Protein AF-A0A0C2FXE5-F1 (afdb_monomer)

Sequence (64 aa):
MSSAEQLAAEYEQDGGPEITGSSGKRTKAERVEHKHSNPGNDTRKVVQIAQNGEAKRREQALGK

Radius of gyration: 19.26 Å; Cα contacts (8 Å, |Δi|>4): 5; chains: 1; bounding box: 38×35×38 Å

Mean predicted aligned error: 16.14 Å

Organism: NCBI:txid51022

pLDDT: mean 72.98, std 8.32, range [50.69, 87.44]

InterPro domains:
  IPR018792 Nuclear protein 1-like [PF10195] (5-57)

Structure (mmCIF, N/CA/C/O backbone):
data_AF-A0A0C2FXE5-F1
#
_entry.id   AF-A0A0C2FXE5-F1
#
loop_
_atom_site.group_PDB
_atom_site.id
_atom_site.type_symbol
_atom_site.label_atom_id
_atom_site.label_alt_id
_atom_site.label_comp_id
_atom_site.label_asym_id
_atom_site.label_entity_id
_atom_site.label_seq_id
_atom_site.pdbx_PDB_ins_code
_atom_site.Cartn_x
_atom_site.Cartn_y
_atom_site.Cartn_z
_atom_site.occupancy
_atom_site.B_iso_or_equiv
_atom_site.auth_seq_id
_atom_site.auth_comp_id
_atom_site.auth_asym_id
_atom_site.auth_atom_id
_atom_site.pdbx_PDB_model_num
ATOM 1 N N . MET A 1 1 ? 15.178 8.566 2.578 1.00 50.69 1 MET A N 1
ATOM 2 C CA . MET A 1 1 ? 13.757 8.654 2.184 1.00 50.69 1 MET A CA 1
ATOM 3 C C . MET A 1 1 ? 13.640 9.878 1.295 1.00 50.69 1 MET A C 1
ATOM 5 O O . MET A 1 1 ? 14.011 10.942 1.768 1.00 50.69 1 MET A O 1
ATOM 9 N N . SER A 1 2 ? 13.269 9.716 0.023 1.00 68.88 2 SER A N 1
ATOM 10 C CA . SER A 1 2 ? 13.114 10.844 -0.913 1.00 68.88 2 SER A CA 1
ATOM 11 C C . SER A 1 2 ? 11.835 11.628 -0.592 1.00 68.88 2 SER A C 1
ATOM 13 O O . SER A 1 2 ? 10.840 11.018 -0.184 1.00 68.88 2 SER A O 1
ATOM 15 N N . SER A 1 3 ? 11.877 12.958 -0.721 1.00 81.12 3 SER A N 1
ATOM 16 C CA . SER A 1 3 ? 10.703 13.834 -0.592 1.00 81.12 3 SER A CA 1
ATOM 17 C C . SER A 1 3 ? 9.815 13.728 -1.837 1.00 81.12 3 SER A C 1
ATOM 19 O O . SER A 1 3 ? 10.305 13.511 -2.944 1.00 81.12 3 SER A O 1
ATOM 21 N N . ALA A 1 4 ? 8.505 13.932 -1.676 1.00 77.88 4 ALA A N 1
ATOM 22 C CA . ALA A 1 4 ? 7.558 13.961 -2.793 1.00 77.88 4 ALA A CA 1
ATOM 23 C C . ALA A 1 4 ? 7.938 15.007 -3.860 1.00 77.88 4 ALA A C 1
ATOM 25 O O . ALA A 1 4 ? 7.752 14.770 -5.049 1.00 77.88 4 ALA A O 1
ATOM 26 N N . GLU A 1 5 ? 8.525 16.130 -3.442 1.00 77.94 5 GLU A N 1
ATOM 27 C CA . GLU A 1 5 ? 8.987 17.196 -4.342 1.00 77.94 5 GLU A CA 1
ATOM 28 C C . GLU A 1 5 ? 10.192 16.763 -5.185 1.00 77.94 5 GLU A C 1
ATOM 30 O O . GLU A 1 5 ? 10.289 17.118 -6.355 1.00 77.94 5 GLU A O 1
ATOM 35 N N . GLN A 1 6 ? 11.090 15.951 -4.618 1.00 81.06 6 GLN A N 1
ATOM 36 C CA . GLN A 1 6 ? 12.256 15.438 -5.341 1.00 81.06 6 GLN A CA 1
ATOM 37 C C . GLN A 1 6 ? 11.832 14.444 -6.427 1.00 81.06 6 GLN A C 1
ATOM 39 O O . GLN A 1 6 ? 12.320 14.513 -7.549 1.00 81.06 6 GLN A O 1
ATOM 44 N N . LEU A 1 7 ? 10.857 13.584 -6.119 1.00 76.69 7 LEU A N 1
ATOM 45 C CA . LEU A 1 7 ? 10.278 12.648 -7.086 1.00 76.69 7 LEU A CA 1
ATOM 46 C C . LEU A 1 7 ? 9.555 13.359 -8.240 1.00 76.69 7 LEU A C 1
ATOM 48 O O . LEU A 1 7 ? 9.602 12.885 -9.372 1.00 76.69 7 LEU A O 1
ATOM 52 N N . ALA A 1 8 ? 8.890 14.487 -7.971 1.00 76.94 8 ALA A N 1
ATOM 53 C C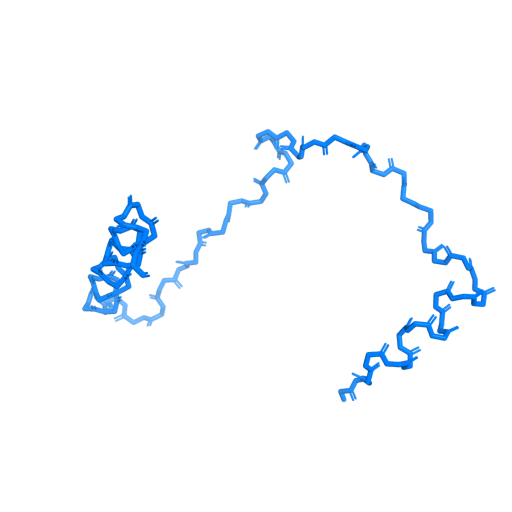A . ALA A 1 8 ? 8.228 15.272 -9.011 1.00 76.94 8 ALA A CA 1
ATOM 54 C C . ALA A 1 8 ? 9.243 15.920 -9.967 1.00 76.94 8 ALA A C 1
ATOM 56 O O . ALA A 1 8 ? 9.084 15.828 -11.182 1.00 76.94 8 ALA A O 1
ATOM 57 N N . ALA A 1 9 ? 10.315 16.505 -9.423 1.00 82.31 9 ALA A N 1
ATOM 58 C CA . ALA A 1 9 ? 11.362 17.144 -10.219 1.00 82.31 9 ALA A CA 1
ATOM 59 C C . ALA A 1 9 ? 12.092 16.154 -11.147 1.00 82.31 9 ALA A C 1
ATOM 61 O O . ALA A 1 9 ? 12.396 16.487 -12.291 1.00 82.31 9 ALA A O 1
ATOM 62 N N . GLU A 1 10 ? 12.338 14.927 -10.680 1.00 77.56 10 GLU A N 1
ATOM 63 C CA . GLU A 1 10 ? 12.924 13.855 -11.499 1.00 77.56 10 GLU A CA 1
ATOM 64 C C . GLU A 1 10 ? 11.990 13.433 -12.649 1.00 77.56 10 GLU A C 1
ATOM 66 O O . GLU A 1 10 ? 12.442 13.205 -13.770 1.00 77.56 10 GLU A O 1
ATOM 71 N N . TYR A 1 11 ? 10.676 13.378 -12.401 1.00 74.38 11 TYR A N 1
ATOM 72 C CA . TYR A 1 11 ? 9.686 13.029 -13.424 1.00 74.38 11 TYR A CA 1
ATOM 73 C C . TYR A 1 11 ? 9.574 14.101 -14.519 1.00 74.38 11 TYR A C 1
ATOM 75 O O . TYR A 1 11 ? 9.420 13.768 -15.691 1.00 74.38 11 TYR A O 1
ATOM 83 N N . GLU A 1 12 ? 9.661 15.385 -14.160 1.00 74.12 12 GLU A N 1
ATOM 84 C CA . GLU A 1 12 ? 9.594 16.495 -15.122 1.00 74.12 12 GLU A CA 1
ATOM 85 C C . GLU A 1 12 ? 10.826 16.579 -16.039 1.00 74.12 12 GLU A C 1
ATOM 87 O O . GLU A 1 12 ? 10.697 17.047 -17.170 1.00 74.12 12 GLU A O 1
ATOM 92 N N . GLN A 1 13 ? 12.000 16.111 -15.591 1.00 73.88 13 GLN A N 1
ATOM 93 C CA . GLN A 1 13 ? 13.227 16.121 -16.401 1.00 73.88 13 GLN A CA 1
ATOM 94 C C . GLN A 1 13 ? 13.212 15.092 -17.536 1.00 73.88 13 GLN A C 1
ATOM 96 O O . GLN A 1 13 ? 13.501 15.450 -18.676 1.00 73.88 13 GLN A O 1
ATOM 101 N N . ASP A 1 14 ? 12.863 13.841 -1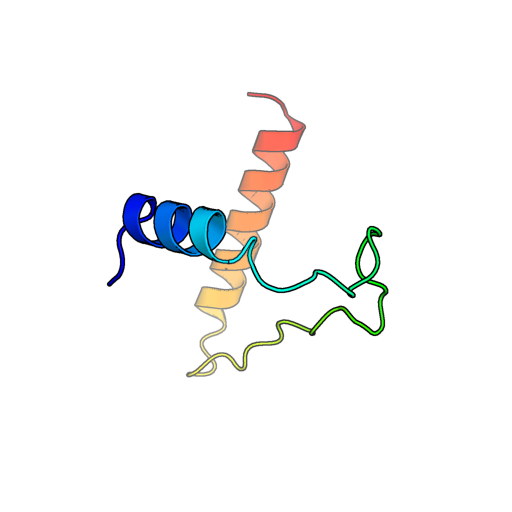7.235 1.00 72.88 14 ASP A N 1
ATOM 102 C CA . ASP A 1 14 ? 12.910 12.738 -18.209 1.00 72.88 14 ASP A CA 1
ATOM 103 C C . ASP A 1 14 ? 11.521 12.344 -18.745 1.00 72.88 14 ASP A C 1
ATOM 105 O O . ASP A 1 14 ? 11.390 11.393 -19.514 1.00 72.88 14 ASP A O 1
ATOM 109 N N . GLY A 1 15 ? 10.461 13.057 -18.340 1.00 68.38 15 GLY A N 1
ATOM 110 C CA . GLY A 1 15 ? 9.068 12.736 -18.685 1.00 68.38 15 GLY A CA 1
ATOM 111 C C . GLY A 1 15 ? 8.515 11.496 -17.970 1.00 68.38 15 GLY A C 1
ATOM 112 O O . GLY A 1 15 ? 7.373 11.095 -18.214 1.00 68.38 15 GLY A O 1
ATOM 113 N N . GLY A 1 16 ? 9.312 10.909 -17.075 1.00 68.81 16 GLY A N 1
ATOM 114 C CA . GLY A 1 16 ? 9.033 9.645 -16.415 1.00 68.81 16 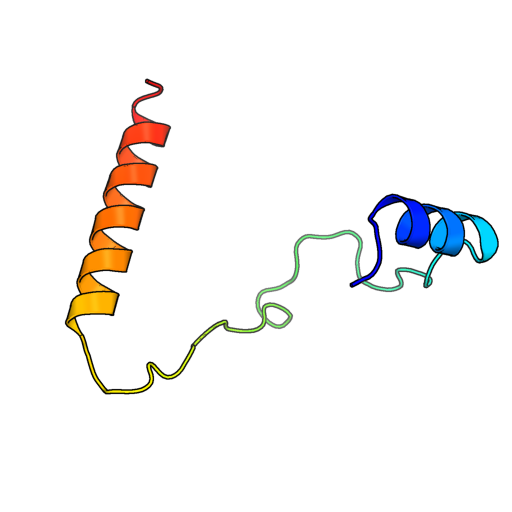GLY A CA 1
ATOM 115 C C . GLY A 1 16 ? 9.149 8.432 -17.345 1.00 68.81 16 GLY A C 1
ATOM 116 O O . GLY A 1 16 ? 9.292 8.557 -18.560 1.00 68.81 16 GLY A O 1
ATOM 117 N N . PRO A 1 17 ? 9.099 7.213 -16.786 1.00 71.75 17 PRO A N 1
ATOM 118 C CA . PRO A 1 17 ? 9.079 6.005 -17.599 1.00 71.75 17 PRO A CA 1
ATOM 119 C C . PRO A 1 17 ? 7.848 6.008 -18.511 1.00 71.75 17 PRO A C 1
ATOM 121 O O . PRO A 1 17 ? 6.733 6.246 -18.040 1.00 71.75 17 PRO A O 1
ATOM 124 N N . GLU A 1 18 ? 8.034 5.690 -19.797 1.00 64.88 18 GLU A N 1
ATOM 125 C CA . GLU A 1 18 ? 6.910 5.472 -20.706 1.00 64.88 18 GLU A CA 1
ATOM 126 C C . GLU A 1 18 ? 5.976 4.419 -20.101 1.00 64.88 18 GLU A C 1
ATOM 128 O O . GLU A 1 18 ? 6.335 3.248 -19.924 1.00 64.88 18 GLU A O 1
ATOM 133 N N . ILE A 1 19 ? 4.751 4.837 -19.779 1.00 61.94 19 ILE A N 1
ATOM 134 C CA . ILE A 1 19 ? 3.721 3.935 -19.279 1.00 61.94 19 ILE A CA 1
ATOM 135 C C . ILE A 1 19 ? 3.179 3.150 -20.477 1.00 61.94 19 ILE A C 1
ATOM 137 O O . ILE A 1 19 ? 2.116 3.436 -21.017 1.00 61.94 19 ILE A O 1
ATOM 141 N N . THR A 1 20 ? 3.928 2.131 -20.893 1.00 61.38 20 THR A N 1
ATOM 142 C CA . THR A 1 20 ? 3.514 1.140 -21.903 1.00 61.38 20 THR A CA 1
ATOM 143 C C . THR A 1 20 ? 2.491 0.135 -21.355 1.00 61.38 20 THR A C 1
ATOM 145 O O . THR A 1 20 ? 1.996 -0.730 -22.077 1.00 61.38 20 THR A O 1
ATOM 148 N N . GLY A 1 21 ? 2.138 0.246 -20.070 1.00 61.59 21 GLY A N 1
ATOM 149 C CA . GLY A 1 21 ? 1.081 -0.533 -19.437 1.00 61.59 21 GLY A CA 1
ATOM 150 C C . GLY A 1 21 ? -0.300 0.015 -19.784 1.00 61.59 21 GLY A C 1
ATOM 151 O O . GLY A 1 21 ? -0.529 1.220 -19.713 1.00 61.59 21 GLY A O 1
ATOM 152 N N . SER A 1 22 ? -1.227 -0.880 -20.146 1.00 58.66 22 SER A N 1
ATOM 153 C CA . SER A 1 22 ? -2.577 -0.527 -20.597 1.00 58.66 22 SER A CA 1
ATOM 154 C C . SER A 1 22 ? -3.220 0.547 -19.706 1.00 58.66 22 SER A C 1
ATOM 156 O O . SER A 1 22 ? -3.263 0.405 -18.484 1.00 58.66 22 SER A O 1
ATOM 158 N N . SER A 1 23 ? -3.778 1.595 -20.318 1.00 59.66 23 SER A N 1
ATOM 159 C CA . SER A 1 23 ? -4.523 2.682 -19.651 1.00 59.66 23 SER A CA 1
ATOM 160 C C . SER A 1 23 ? -5.864 2.210 -19.032 1.00 59.66 23 SER A C 1
ATOM 162 O O . SER A 1 23 ? -6.785 2.986 -18.784 1.00 59.66 23 SER A O 1
ATOM 164 N N . GLY A 1 24 ? -6.013 0.902 -18.806 1.00 68.69 24 GLY A N 1
ATOM 165 C CA . GLY A 1 24 ? -7.206 0.247 -18.291 1.00 68.69 24 GLY A CA 1
ATOM 166 C C . GLY A 1 24 ? -7.040 -0.260 -16.860 1.00 68.69 24 GLY A C 1
ATOM 167 O O . GLY A 1 24 ? -5.950 -0.355 -16.298 1.00 68.69 24 GLY A O 1
ATOM 168 N N . LYS A 1 25 ? -8.163 -0.639 -16.243 1.00 74.12 25 LYS A N 1
ATOM 169 C CA . LYS A 1 25 ? -8.152 -1.374 -14.970 1.00 74.12 25 LYS A CA 1
ATOM 170 C C . LYS A 1 25 ? -7.340 -2.662 -15.162 1.00 74.12 25 LYS A C 1
ATOM 172 O O . LYS A 1 25 ? -7.692 -3.454 -16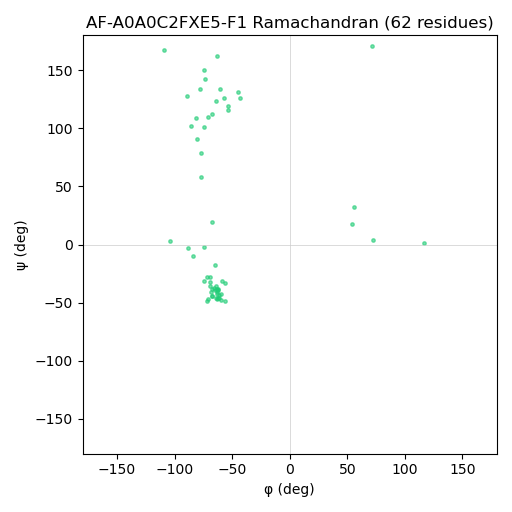.028 1.00 74.12 25 LYS A O 1
ATOM 177 N N . ARG A 1 26 ? -6.328 -2.893 -14.314 1.00 70.25 26 ARG A N 1
ATOM 178 C CA . ARG A 1 26 ? -5.532 -4.139 -14.289 1.00 70.25 26 ARG A CA 1
ATOM 179 C C . ARG A 1 26 ? -6.434 -5.367 -14.413 1.00 70.25 26 ARG A C 1
ATOM 181 O O . ARG A 1 26 ? -7.378 -5.519 -13.617 1.00 70.25 26 ARG A O 1
ATOM 188 N N . THR A 1 27 ? -6.138 -6.228 -15.383 1.00 72.38 27 THR A N 1
ATOM 189 C CA . THR A 1 27 ? -6.857 -7.487 -15.598 1.00 72.38 27 THR A CA 1
ATOM 190 C C . THR A 1 27 ? -6.683 -8.413 -14.392 1.00 72.38 27 THR A C 1
ATOM 192 O O . THR A 1 27 ? -5.790 -8.235 -13.563 1.00 72.38 27 THR A O 1
ATOM 195 N N . LYS A 1 28 ? -7.545 -9.428 -14.254 1.00 70.94 28 LYS A N 1
ATOM 196 C CA . LYS A 1 28 ? -7.450 -10.389 -13.141 1.00 70.94 28 LYS A CA 1
ATOM 197 C C . LYS A 1 28 ? -6.097 -11.117 -13.113 1.00 70.94 28 LYS A C 1
ATOM 199 O O . LYS A 1 28 ? -5.632 -11.434 -12.028 1.00 70.94 28 LYS A O 1
ATOM 204 N N . ALA A 1 29 ? -5.482 -11.338 -14.276 1.00 70.69 29 ALA A N 1
ATOM 205 C CA . ALA A 1 29 ? -4.172 -11.974 -14.403 1.00 70.69 29 ALA A CA 1
ATOM 206 C C . ALA A 1 29 ? -3.014 -11.045 -13.993 1.00 70.69 29 ALA A C 1
ATOM 208 O O . ALA A 1 29 ? -2.026 -11.508 -13.438 1.00 70.69 29 ALA A O 1
ATOM 209 N N . GLU A 1 30 ? -3.154 -9.735 -14.203 1.00 66.88 30 GLU A N 1
ATOM 210 C CA . GLU A 1 30 ? -2.161 -8.725 -13.795 1.00 66.88 30 GLU A CA 1
ATOM 211 C C . GLU A 1 30 ? -2.323 -8.284 -12.332 1.00 66.88 30 GLU A C 1
ATOM 213 O O . GLU A 1 30 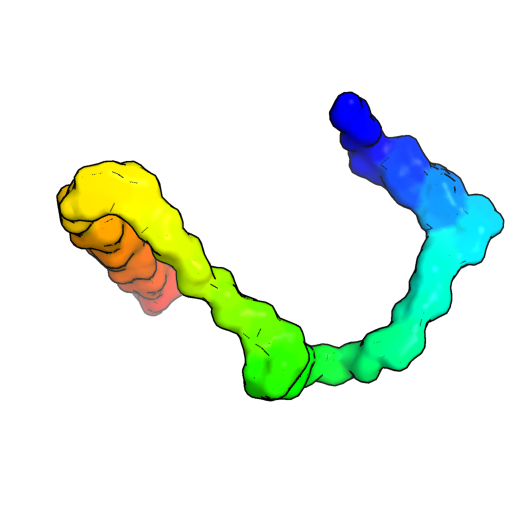? -1.488 -7.564 -11.776 1.00 66.88 30 GLU A O 1
ATOM 218 N N . ARG A 1 31 ? -3.424 -8.677 -11.681 1.00 72.88 31 ARG A N 1
ATOM 219 C CA . ARG A 1 31 ? -3.606 -8.449 -10.249 1.00 72.88 31 ARG A CA 1
ATOM 220 C C . ARG A 1 31 ? -2.730 -9.420 -9.476 1.00 72.88 31 ARG A C 1
ATOM 222 O O . ARG A 1 31 ? -3.105 -10.563 -9.245 1.00 72.88 31 ARG A O 1
ATOM 229 N N . VAL A 1 32 ? -1.597 -8.908 -9.009 1.00 72.81 32 VAL A N 1
ATOM 230 C CA . VAL A 1 32 ? -0.797 -9.557 -7.970 1.00 72.81 32 VAL A CA 1
ATOM 231 C C . VAL A 1 32 ? -1.694 -9.845 -6.765 1.00 72.81 32 VAL A C 1
ATOM 233 O O . VAL A 1 32 ? -2.292 -8.940 -6.175 1.00 72.81 32 VAL A O 1
ATOM 236 N N . GLU A 1 33 ? -1.818 -11.123 -6.416 1.00 70.56 33 GLU A N 1
ATOM 237 C CA . GLU A 1 33 ? -2.516 -11.536 -5.209 1.00 70.56 33 GLU A CA 1
ATOM 238 C C . GLU A 1 33 ? -1.686 -11.143 -3.983 1.00 70.56 33 GLU A C 1
ATOM 240 O O . GLU A 1 33 ? -0.650 -11.733 -3.688 1.00 70.56 33 GLU A O 1
ATOM 245 N N . HIS A 1 34 ? -2.162 -10.156 -3.224 1.00 70.94 34 HIS A N 1
ATOM 246 C CA . HIS A 1 34 ? -1.572 -9.763 -1.942 1.00 70.94 34 HIS A CA 1
ATOM 247 C C . HIS A 1 34 ? -1.956 -10.753 -0.827 1.00 70.94 34 HIS A C 1
ATOM 249 O O . HIS A 1 34 ? -2.596 -10.393 0.165 1.00 70.94 34 HIS A O 1
ATOM 255 N N . LYS A 1 35 ? -1.616 -12.035 -1.005 1.00 68.75 35 LYS A N 1
ATOM 256 C CA . LYS A 1 35 ? -1.700 -13.045 0.057 1.00 68.75 35 LYS A CA 1
ATOM 257 C C . LYS A 1 35 ? -0.402 -12.991 0.855 1.00 68.75 35 LYS A C 1
ATOM 259 O O . LYS A 1 35 ? 0.627 -13.494 0.422 1.00 68.75 35 LYS A O 1
ATOM 264 N N . HIS A 1 36 ? -0.441 -12.360 2.022 1.00 69.12 36 HIS A N 1
ATOM 265 C CA . HIS A 1 36 ? 0.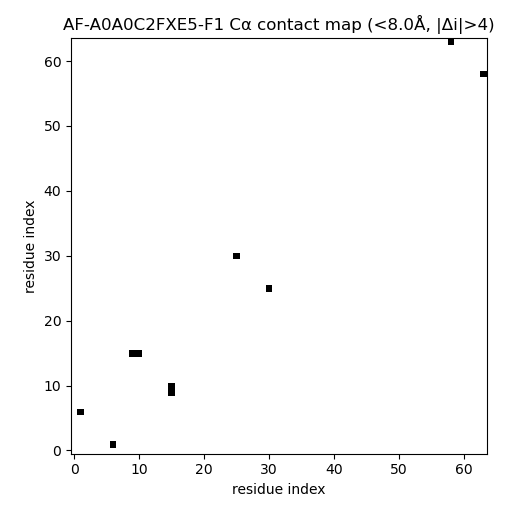695 -12.367 2.937 1.00 69.12 36 HIS A CA 1
ATOM 266 C C . HIS A 1 36 ? 0.592 -13.569 3.876 1.00 69.12 36 HIS A C 1
ATOM 268 O O . HIS A 1 36 ? -0.439 -13.769 4.520 1.00 69.12 36 HIS A O 1
ATOM 274 N N . SER A 1 37 ? 1.664 -14.363 3.958 1.00 66.06 37 SER A N 1
ATOM 275 C CA . SER A 1 37 ? 1.811 -15.347 5.032 1.00 66.06 37 SER A CA 1
ATOM 276 C C . SER A 1 37 ? 1.901 -14.584 6.350 1.00 66.06 37 SER A C 1
ATOM 278 O O . SER A 1 37 ? 2.721 -13.676 6.474 1.00 66.06 37 SER A O 1
ATOM 280 N N . ASN A 1 38 ? 1.019 -14.887 7.302 1.00 61.41 38 ASN A N 1
ATOM 281 C CA . ASN A 1 38 ? 0.948 -14.156 8.562 1.00 61.41 38 ASN A CA 1
ATOM 282 C C . ASN A 1 38 ? 2.034 -14.695 9.513 1.00 61.41 38 ASN A C 1
ATOM 284 O O . ASN A 1 38 ? 1.900 -15.831 9.986 1.00 61.41 38 ASN A O 1
ATOM 288 N N . PRO A 1 39 ? 3.115 -13.939 9.797 1.00 63.25 39 PRO A N 1
ATOM 289 C CA . PRO A 1 39 ? 4.194 -14.436 10.635 1.00 63.25 39 PRO A CA 1
ATOM 290 C C . PRO A 1 39 ? 3.667 -14.607 12.065 1.00 63.25 39 PRO A C 1
ATOM 292 O O . PRO A 1 39 ? 3.317 -13.638 12.736 1.00 63.25 39 PRO A O 1
ATOM 295 N N . GLY A 1 40 ? 3.574 -15.860 12.514 1.00 62.78 40 GLY A N 1
ATOM 296 C CA . GLY A 1 40 ? 3.233 -16.216 13.894 1.00 62.78 40 GLY A CA 1
ATOM 297 C C . GLY A 1 40 ? 1.931 -16.989 14.096 1.00 62.78 40 GLY A C 1
ATOM 298 O O . GLY A 1 40 ? 1.601 -17.274 15.241 1.00 62.78 40 GLY A O 1
ATOM 299 N N . ASN A 1 41 ? 1.186 -17.335 13.036 1.00 63.28 41 ASN A N 1
ATOM 300 C CA . ASN A 1 41 ? -0.088 -18.071 13.145 1.00 63.28 41 ASN A CA 1
ATOM 301 C C . ASN A 1 41 ? -1.116 -17.400 14.093 1.00 63.28 41 ASN A C 1
ATOM 303 O O . ASN A 1 41 ? -2.076 -18.028 14.538 1.00 63.28 41 ASN A O 1
ATOM 307 N N . ASP A 1 42 ? -0.913 -16.115 14.411 1.00 71.44 42 ASP A N 1
ATOM 308 C CA . ASP A 1 42 ? -1.742 -15.347 15.332 1.00 71.44 42 ASP A CA 1
ATOM 309 C C . ASP A 1 42 ? -2.998 -14.879 14.598 1.00 71.44 42 ASP A C 1
ATOM 311 O O . ASP A 1 42 ? -3.049 -13.828 13.947 1.00 71.44 42 ASP A O 1
ATOM 315 N N . THR A 1 43 ? -4.024 -15.719 14.675 1.00 71.62 43 THR A N 1
ATOM 316 C CA . THR A 1 43 ? -5.334 -15.496 14.065 1.00 71.62 43 THR A CA 1
ATOM 317 C C . THR A 1 43 ? -6.072 -14.304 14.672 1.00 71.62 43 THR A C 1
ATOM 319 O O . THR A 1 43 ? -6.967 -13.760 14.023 1.00 71.62 43 THR A O 1
ATOM 322 N N . ARG A 1 44 ? -5.679 -13.821 15.862 1.00 75.12 44 ARG A N 1
ATOM 323 C CA . ARG A 1 44 ? -6.332 -12.671 16.512 1.00 75.12 44 ARG A CA 1
ATOM 324 C C . ARG A 1 44 ? -6.179 -11.403 15.681 1.00 75.12 44 ARG A C 1
ATOM 326 O O . ARG A 1 44 ? -7.152 -10.674 15.503 1.00 75.12 44 ARG A O 1
ATOM 333 N N . LYS A 1 45 ? -4.996 -11.180 15.095 1.00 74.06 45 LYS A N 1
ATOM 334 C CA . LYS A 1 45 ? -4.755 -10.039 14.195 1.00 74.06 45 LYS A CA 1
ATOM 335 C C . LYS A 1 45 ? -5.625 -10.108 12.942 1.00 74.06 45 LYS A C 1
ATOM 337 O O . LYS A 1 45 ? -6.149 -9.087 12.513 1.00 74.06 45 LYS A O 1
ATOM 342 N N . VAL A 1 46 ? -5.823 -11.303 12.384 1.00 75.75 46 VAL A N 1
ATOM 343 C CA . VAL A 1 46 ? -6.681 -11.513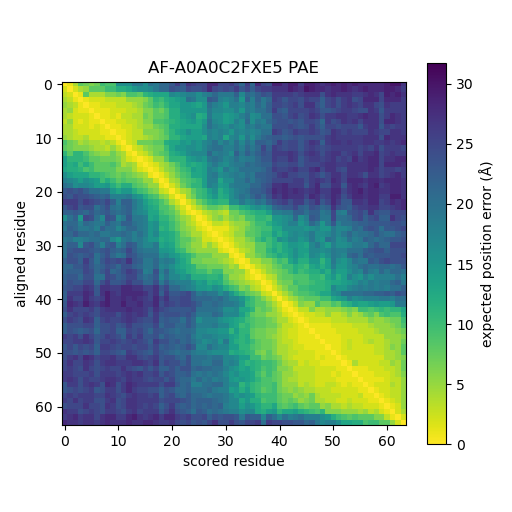 11.205 1.00 75.75 46 VAL A CA 1
ATOM 344 C C . VAL A 1 46 ? -8.134 -11.162 11.524 1.00 75.75 46 VAL A C 1
ATOM 346 O O . VAL A 1 46 ? -8.764 -10.421 10.771 1.00 75.75 46 VAL A O 1
ATOM 349 N N . VAL A 1 47 ? -8.645 -11.636 12.665 1.00 80.88 47 VAL A N 1
ATOM 350 C CA . VAL A 1 47 ? -10.005 -11.326 13.134 1.00 80.88 47 VAL A CA 1
ATOM 351 C C . VAL A 1 47 ? -10.173 -9.825 13.370 1.00 80.88 47 VAL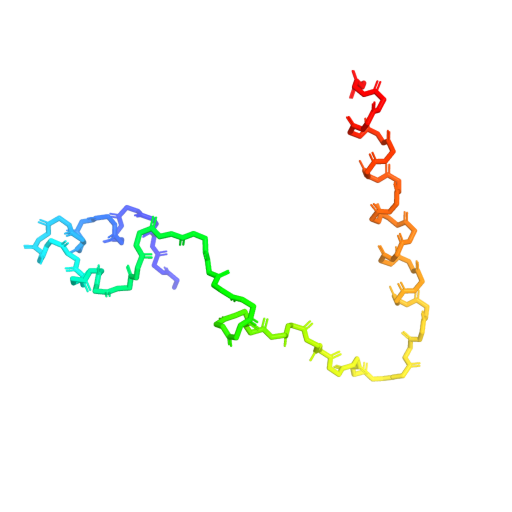 A C 1
ATOM 353 O O . VAL A 1 47 ? -11.136 -9.233 12.886 1.00 80.88 47 VAL A O 1
ATOM 356 N N . GLN A 1 48 ? -9.211 -9.188 14.040 1.00 81.81 48 GLN A N 1
ATOM 357 C CA . GLN A 1 48 ? -9.252 -7.753 14.316 1.00 81.81 48 GLN A CA 1
ATOM 358 C C . GLN A 1 48 ? -9.227 -6.916 13.026 1.00 81.81 48 GLN A C 1
ATOM 360 O O . GLN A 1 48 ? -9.999 -5.969 12.885 1.00 81.81 48 GLN A O 1
ATOM 365 N N . ILE A 1 49 ? -8.389 -7.285 12.050 1.00 81.88 49 ILE A N 1
ATOM 366 C CA . ILE A 1 49 ? -8.353 -6.634 10.731 1.00 81.88 49 ILE A CA 1
ATOM 367 C C . ILE A 1 49 ? -9.702 -6.786 10.016 1.00 81.88 49 ILE A C 1
ATOM 369 O O . ILE A 1 49 ? -10.209 -5.810 9.459 1.00 81.88 49 ILE A O 1
ATOM 373 N N . ALA A 1 50 ? -10.300 -7.980 10.052 1.00 83.56 50 ALA A N 1
ATOM 374 C CA . ALA A 1 50 ? -11.589 -8.239 9.418 1.00 83.56 50 ALA A CA 1
ATOM 375 C C . ALA A 1 50 ? -12.716 -7.396 10.041 1.00 83.56 50 ALA A C 1
ATOM 377 O O . ALA A 1 50 ? -13.459 -6.740 9.308 1.00 83.56 50 ALA A O 1
ATOM 378 N N . GLN A 1 51 ? -12.795 -7.349 11.374 1.00 87.44 51 GLN A N 1
ATOM 379 C CA . GLN A 1 51 ? -13.787 -6.553 12.108 1.00 87.44 51 GLN A CA 1
ATOM 380 C C . GLN A 1 51 ? -13.634 -5.053 11.831 1.00 87.44 51 GLN A C 1
ATOM 382 O O . GLN A 1 51 ? -14.609 -4.379 11.502 1.00 87.44 51 GLN A O 1
ATOM 387 N N . ASN A 1 52 ? -12.403 -4.538 11.870 1.00 86.06 52 ASN A N 1
ATOM 388 C CA . ASN A 1 52 ? -12.126 -3.131 11.573 1.00 86.06 52 ASN A CA 1
ATOM 389 C C . ASN A 1 52 ? -12.474 -2.774 10.118 1.00 86.06 52 ASN A C 1
ATOM 391 O O . ASN A 1 52 ? -12.988 -1.689 9.841 1.00 86.06 52 ASN A O 1
ATOM 395 N N . GLY A 1 53 ? -12.206 -3.684 9.177 1.00 86.56 53 GLY A N 1
ATOM 396 C CA . GLY A 1 53 ? -12.552 -3.504 7.767 1.00 86.56 53 GLY A CA 1
ATOM 397 C C . GLY A 1 53 ? -14.058 -3.553 7.501 1.00 86.56 53 GLY A C 1
ATOM 398 O O . GLY A 1 53 ? -14.546 -2.883 6.590 1.00 86.56 53 GLY A O 1
ATOM 399 N N . GLU A 1 54 ? -14.815 -4.335 8.271 1.00 85.31 54 GLU A N 1
ATOM 400 C CA . GLU A 1 54 ? -16.278 -4.330 8.216 1.00 85.31 54 GLU A CA 1
ATOM 401 C C . GLU A 1 54 ? -16.861 -3.039 8.800 1.00 85.31 54 GLU A C 1
ATOM 403 O O . GLU A 1 54 ? -17.691 -2.408 8.145 1.00 85.31 54 GLU A O 1
ATOM 408 N N . ALA A 1 55 ? -16.384 -2.610 9.972 1.00 83.31 55 ALA A N 1
ATOM 409 C CA . ALA A 1 55 ? -16.818 -1.371 10.615 1.00 83.31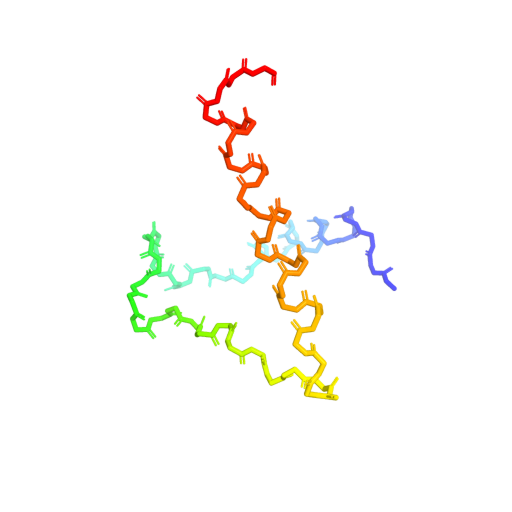 55 ALA A CA 1
ATOM 410 C C . ALA A 1 55 ? -16.626 -0.160 9.688 1.00 83.31 55 ALA A C 1
ATOM 412 O O . ALA A 1 55 ? -17.588 0.555 9.419 1.00 83.31 55 ALA A O 1
ATOM 413 N N . LYS A 1 56 ? -15.440 -0.015 9.078 1.00 83.75 56 LYS A N 1
ATOM 414 C CA . LYS A 1 56 ? -15.170 1.057 8.104 1.00 83.75 56 LYS A CA 1
ATOM 415 C C . LYS A 1 56 ? -16.097 1.022 6.890 1.00 83.75 56 LYS A C 1
ATOM 417 O O . LYS A 1 56 ? -16.566 2.065 6.450 1.00 83.75 56 LYS A O 1
ATOM 422 N N . ARG A 1 57 ? -16.375 -0.163 6.329 1.00 85.12 57 ARG A N 1
ATOM 423 C CA . ARG A 1 57 ? -17.307 -0.288 5.191 1.00 85.12 57 ARG A CA 1
ATOM 424 C C . ARG A 1 57 ? -18.730 0.083 5.588 1.00 85.12 57 ARG A C 1
ATOM 426 O O . ARG A 1 57 ? -19.440 0.684 4.790 1.00 85.12 57 ARG A O 1
ATOM 433 N N . ARG A 1 58 ? -19.141 -0.268 6.806 1.00 83.25 58 ARG A N 1
ATOM 434 C CA . ARG A 1 58 ? -20.456 0.078 7.347 1.00 83.25 58 ARG A CA 1
ATOM 435 C C . ARG A 1 58 ? -20.584 1.584 7.579 1.00 83.25 58 ARG A C 1
ATOM 437 O O . ARG A 1 58 ? -21.591 2.152 7.181 1.00 83.25 58 ARG A O 1
ATOM 444 N N . GLU A 1 59 ? -19.569 2.224 8.152 1.00 81.25 59 GLU A N 1
ATOM 445 C CA . GLU A 1 59 ? -19.510 3.684 8.319 1.00 81.25 59 GLU A CA 1
ATOM 446 C C . GLU A 1 59 ? -19.584 4.406 6.967 1.00 81.25 59 GLU A C 1
ATOM 448 O O . GLU A 1 59 ? -20.435 5.272 6.783 1.00 81.25 59 GLU A O 1
ATOM 453 N N . GLN A 1 60 ? -18.788 3.971 5.984 1.00 79.31 60 GLN A N 1
ATOM 454 C CA . GLN A 1 60 ? -18.811 4.531 4.628 1.00 79.31 60 GLN A CA 1
ATOM 455 C C . GLN A 1 60 ? -20.159 4.337 3.920 1.00 79.31 60 GLN A C 1
ATOM 457 O O . GLN A 1 60 ? -20.620 5.238 3.226 1.00 79.31 60 GLN A O 1
ATOM 462 N N . ALA A 1 61 ? -20.808 3.182 4.094 1.00 76.94 61 ALA A N 1
ATOM 463 C CA . ALA A 1 61 ? -22.120 2.911 3.505 1.00 76.94 61 ALA A CA 1
ATOM 464 C C . ALA A 1 61 ? -23.252 3.705 4.178 1.00 76.94 61 ALA A C 1
ATOM 466 O O . ALA A 1 61 ? -24.263 3.988 3.540 1.00 76.94 61 ALA A O 1
ATOM 467 N N . LEU A 1 62 ? -23.089 4.056 5.456 1.00 79.12 62 LEU A N 1
ATOM 468 C CA . LEU A 1 62 ? -24.056 4.839 6.226 1.00 79.12 62 LEU A CA 1
ATOM 469 C C . LEU A 1 62 ? -23.847 6.356 6.098 1.00 79.12 62 LEU A C 1
ATOM 471 O O . LEU A 1 62 ? -24.656 7.103 6.645 1.00 79.12 62 LEU A O 1
ATOM 475 N N . GLY A 1 63 ? -22.811 6.802 5.375 1.00 63.25 63 GLY A N 1
ATOM 476 C CA . GLY A 1 63 ? -22.610 8.203 4.990 1.00 63.25 63 GLY A CA 1
ATOM 477 C C . GLY A 1 63 ? -22.577 9.191 6.158 1.00 63.25 63 GLY A C 1
ATOM 478 O O . GLY A 1 63 ? -23.064 10.309 6.003 1.00 63.25 63 GLY A O 1
ATOM 479 N N . LYS A 1 64 ? -22.073 8.766 7.323 1.00 54.78 64 LYS A N 1
ATOM 480 C CA . LYS A 1 64 ? -21.853 9.645 8.478 1.00 54.78 64 LYS A CA 1
ATOM 481 C C . LYS A 1 64 ? -20.448 10.223 8.475 1.00 54.78 64 LYS A C 1
ATOM 483 O O . LYS A 1 64 ? -19.519 9.479 8.090 1.00 54.78 64 LYS A O 1
#

Solvent-accessible surface area (backbone atoms only — not comparable to full-atom values): 4303 Å² total; per-residue (Å²): 134,86,53,73,68,58,56,49,55,56,32,70,74,69,70,44,80,81,77,85,62,75,100,58,83,76,48,81,87,69,50,79,77,90,76,73,83,67,91,78,78,60,57,64,61,55,52,52,51,51,53,54,55,48,52,53,52,50,45,64,74,66,73,115

Secondary structure (DSSP, 8-state):
---HHHHHHHHHHH--S---S-SS---TTTS-------TT--HHHHHHHHHHHHHHHHHHHHT-

Foldseek 3Di:
DDDPVRVVVVCVVVVPDPCPDDPDDQDPVRDDPPDDDDPPPPCVVVVVVVVVVVVVVVCVVVVD